Protein AF-A0A1Q9AQ64-F1 (afdb_monomer_lite)

Foldsee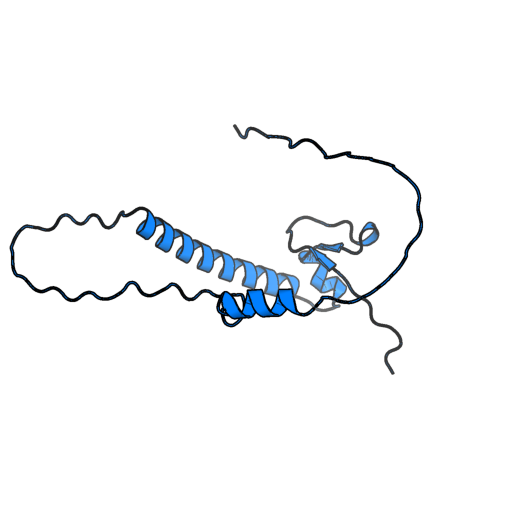k 3Di:
DDPDDDDAAEDDDQDQDPCVVPSYGHLCCVCVVVVHPCSSVVVVVVCVVVVVVVVVVVVVVVCVVVCPVPPPDPDDDDDDDDDPDPPPPPPDPDPDDDPPVVVVVVVVPPPDDDDDDDDDDDDDPPPDDDDDDDDDD

Radius of gyration: 27.23 Å; chains: 1; bounding box: 72×43×61 Å

Organism: NCBI:txid1672749

Secondary structure (DSSP, 8-state):
--------EEE-SSS---HHHHSEEEGGGHHHHHT-TTHHHHHHHHHHHHHHHHHHHHHHHHHHHTT--------------------------SSS---HHHHHHHHTS------------------PPPP------

Structure (mmCIF, N/CA/C/O backbone):
data_AF-A0A1Q9AQ64-F1
#
_entry.id   AF-A0A1Q9AQ64-F1
#
loop_
_atom_site.group_PDB
_atom_site.id
_atom_site.type_symbol
_atom_site.label_atom_id
_atom_site.label_alt_id
_atom_site.label_comp_id
_atom_site.label_asym_id
_atom_site.label_entity_id
_atom_site.label_seq_id
_atom_site.pdbx_PDB_ins_code
_atom_site.Cartn_x
_atom_site.Cartn_y
_atom_site.Cartn_z
_atom_site.occupancy
_atom_site.B_iso_or_equiv
_atom_site.auth_seq_id
_atom_site.auth_comp_id
_atom_site.auth_asym_id
_atom_site.auth_atom_id
_atom_site.pdbx_PDB_model_num
ATOM 1 N N . MET A 1 1 ? 28.300 -15.219 -9.664 1.00 68.44 1 MET A N 1
ATOM 2 C CA . MET A 1 1 ? 28.787 -14.128 -8.797 1.00 68.44 1 MET A CA 1
ATOM 3 C C . MET A 1 1 ? 27.814 -12.979 -8.997 1.00 68.44 1 MET A C 1
ATOM 5 O O . MET A 1 1 ? 27.390 -12.811 -10.131 1.00 68.44 1 MET A O 1
ATOM 9 N N . VAL A 1 2 ? 27.341 -12.328 -7.934 1.00 68.56 2 VAL A N 1
ATOM 10 C CA . VAL A 1 2 ? 26.384 -11.212 -8.045 1.00 68.56 2 VAL A CA 1
ATOM 11 C C . VAL A 1 2 ? 27.201 -9.928 -8.137 1.00 68.56 2 VAL A C 1
ATOM 13 O O . VAL A 1 2 ? 28.021 -9.693 -7.253 1.00 68.56 2 VAL A O 1
ATOM 16 N N . ASP A 1 3 ? 27.010 -9.155 -9.205 1.00 77.88 3 ASP A N 1
ATOM 17 C CA . ASP A 1 3 ? 27.858 -7.994 -9.515 1.00 77.88 3 ASP A CA 1
ATOM 18 C C . ASP A 1 3 ? 27.344 -6.682 -8.892 1.00 77.88 3 ASP A C 1
ATOM 20 O O . ASP A 1 3 ? 28.135 -5.769 -8.666 1.00 77.88 3 ASP A O 1
ATOM 24 N N . ALA A 1 4 ? 26.049 -6.591 -8.559 1.00 70.62 4 ALA A N 1
ATOM 25 C CA . ALA A 1 4 ? 25.450 -5.445 -7.872 1.00 70.62 4 ALA A CA 1
ATOM 26 C C . ALA A 1 4 ? 24.159 -5.834 -7.129 1.00 70.62 4 ALA A C 1
ATOM 28 O O . ALA A 1 4 ? 23.462 -6.769 -7.525 1.00 70.62 4 ALA A O 1
ATOM 29 N N . VAL A 1 5 ? 23.850 -5.107 -6.053 1.00 77.38 5 VAL A N 1
ATOM 30 C CA . VAL A 1 5 ? 22.582 -5.189 -5.314 1.00 77.38 5 VAL A CA 1
ATOM 31 C C . VAL A 1 5 ? 22.043 -3.772 -5.173 1.00 77.38 5 VAL A C 1
ATOM 33 O O . VAL A 1 5 ? 22.744 -2.901 -4.659 1.00 77.38 5 VAL A O 1
ATOM 36 N N . GLU A 1 6 ? 20.810 -3.553 -5.620 1.00 73.44 6 GLU A N 1
ATOM 37 C CA . GLU A 1 6 ? 20.122 -2.264 -5.530 1.00 73.44 6 GLU A CA 1
ATOM 38 C C . GLU A 1 6 ? 19.007 -2.315 -4.479 1.00 73.44 6 GLU A C 1
ATOM 40 O O . GLU A 1 6 ? 18.448 -3.376 -4.188 1.00 73.44 6 GLU A O 1
ATOM 45 N N . VAL A 1 7 ? 18.709 -1.162 -3.874 1.00 80.12 7 VAL A N 1
ATOM 46 C CA . VAL A 1 7 ? 17.689 -1.016 -2.828 1.00 80.12 7 VAL A CA 1
ATOM 47 C C . VAL A 1 7 ? 16.656 0.001 -3.291 1.00 80.12 7 VAL A C 1
ATOM 49 O O . VAL A 1 7 ? 17.003 1.130 -3.627 1.00 80.12 7 VAL A O 1
ATOM 52 N N . ALA A 1 8 ? 15.386 -0.393 -3.255 1.00 79.56 8 ALA A N 1
ATOM 53 C CA . ALA A 1 8 ? 14.250 0.467 -3.552 1.00 79.56 8 ALA A CA 1
ATOM 54 C C . ALA A 1 8 ? 13.400 0.675 -2.294 1.00 79.56 8 ALA A C 1
ATOM 56 O O . ALA A 1 8 ? 13.192 -0.252 -1.506 1.00 79.56 8 ALA A O 1
ATOM 57 N N . ILE A 1 9 ? 12.897 1.895 -2.110 1.00 82.06 9 ILE A N 1
ATOM 58 C CA . ILE A 1 9 ? 11.991 2.231 -1.011 1.00 82.06 9 ILE A CA 1
ATOM 59 C C . ILE A 1 9 ? 10.575 2.240 -1.568 1.00 82.06 9 ILE A C 1
ATOM 61 O O . ILE A 1 9 ? 10.284 2.994 -2.487 1.00 82.06 9 ILE A O 1
ATOM 65 N N . VAL A 1 10 ? 9.687 1.429 -0.999 1.00 82.38 10 VAL A N 1
ATOM 66 C CA . VAL A 1 10 ? 8.266 1.448 -1.360 1.00 82.38 10 VAL A CA 1
ATOM 67 C C . VAL A 1 10 ? 7.514 2.282 -0.328 1.00 82.38 10 VAL A C 1
ATOM 69 O O . VAL A 1 10 ? 7.398 1.876 0.831 1.00 82.38 10 VAL A O 1
ATOM 72 N N . ASP A 1 11 ? 6.997 3.444 -0.731 1.00 80.25 11 ASP A N 1
ATOM 73 C CA . ASP A 1 11 ? 6.068 4.203 0.103 1.00 80.25 11 ASP A CA 1
ATOM 74 C C . ASP A 1 11 ? 4.723 3.467 0.110 1.00 80.25 11 ASP A C 1
ATOM 76 O O . ASP A 1 11 ? 4.049 3.289 -0.907 1.00 80.25 11 ASP A O 1
ATOM 80 N N . GLY A 1 12 ? 4.323 3.009 1.296 1.00 74.62 12 GLY A N 1
ATOM 81 C CA . GLY A 1 12 ? 3.036 2.358 1.513 1.00 74.62 12 GLY A CA 1
ATOM 82 C C . GLY A 1 12 ? 1.841 3.299 1.316 1.00 74.62 12 GLY A C 1
ATOM 83 O O . GLY A 1 12 ? 0.691 2.866 1.465 1.00 74.62 12 GLY A O 1
ATOM 84 N N . ALA A 1 13 ? 2.057 4.578 1.020 1.00 70.12 13 ALA A N 1
ATOM 85 C CA . ALA A 1 13 ? 0.993 5.485 0.637 1.00 70.12 13 ALA A CA 1
ATOM 86 C C . ALA A 1 13 ? 0.363 5.072 -0.707 1.00 70.12 13 ALA A C 1
ATOM 88 O O . ALA A 1 13 ? 1.031 4.672 -1.650 1.00 70.12 13 ALA A O 1
ATOM 89 N N . SER A 1 14 ? -0.962 5.182 -0.813 1.00 64.75 14 SER A N 1
ATOM 90 C CA . SER A 1 14 ? -1.696 4.842 -2.045 1.00 64.75 14 SER A CA 1
ATOM 91 C C . SER A 1 14 ? -1.607 5.920 -3.134 1.00 64.75 14 SER A C 1
ATOM 93 O O . SER A 1 14 ? -2.339 5.863 -4.118 1.00 64.75 14 SER A O 1
ATOM 95 N N . ARG A 1 15 ? -0.798 6.958 -2.914 1.00 70.50 15 ARG A N 1
ATOM 96 C CA . ARG A 1 15 ? -0.632 8.094 -3.823 1.00 70.50 15 ARG A CA 1
ATOM 97 C C . ARG A 1 15 ? 0.546 7.819 -4.762 1.00 70.50 15 ARG A C 1
ATOM 99 O O . ARG A 1 15 ? 1.491 7.168 -4.329 1.00 70.50 15 ARG A O 1
ATOM 106 N N . PRO A 1 16 ? 0.497 8.309 -6.009 1.00 67.31 16 PRO A N 1
ATOM 107 C CA . PRO A 1 16 ? 1.620 8.184 -6.927 1.00 67.31 16 PRO A CA 1
ATOM 108 C C . PRO A 1 16 ? 2.862 8.880 -6.355 1.00 67.31 16 PRO A C 1
ATOM 110 O O . PRO A 1 16 ? 2.755 9.970 -5.781 1.00 67.31 16 PRO A O 1
ATOM 113 N N . CYS A 1 17 ? 4.017 8.240 -6.518 1.00 69.75 17 CYS A N 1
ATOM 114 C CA . CYS A 1 17 ? 5.322 8.742 -6.101 1.00 69.75 17 CYS A CA 1
ATOM 115 C C . CYS A 1 17 ? 6.156 9.071 -7.344 1.00 69.75 17 CYS A C 1
ATOM 117 O O . CYS A 1 17 ? 6.064 8.385 -8.359 1.00 69.75 17 CYS A O 1
ATOM 119 N N . ASP A 1 18 ? 6.967 10.128 -7.279 1.00 71.25 18 ASP A N 1
ATOM 120 C CA . ASP A 1 18 ? 7.931 10.440 -8.339 1.00 71.25 18 ASP A CA 1
ATOM 121 C C . ASP A 1 18 ? 9.180 9.562 -8.155 1.00 71.25 18 ASP A C 1
ATOM 123 O O . ASP A 1 18 ? 10.189 9.980 -7.571 1.00 71.25 18 ASP A O 1
ATOM 127 N N . HIS A 1 19 ? 9.071 8.293 -8.562 1.00 73.00 19 HIS A N 1
ATOM 128 C CA . HIS A 1 19 ? 10.094 7.275 -8.308 1.00 73.00 19 HIS A CA 1
ATOM 129 C C . HIS A 1 19 ? 11.412 7.568 -9.038 1.00 73.00 19 HIS A C 1
ATOM 131 O O . HIS A 1 19 ? 12.481 7.260 -8.514 1.00 73.00 19 HIS A O 1
ATOM 137 N N . HIS A 1 20 ? 11.364 8.247 -10.189 1.00 72.81 20 HIS A N 1
ATOM 138 C CA . HIS A 1 20 ? 12.554 8.631 -10.953 1.00 72.81 20 HIS A CA 1
ATOM 139 C C . HIS A 1 20 ? 13.402 9.702 -10.252 1.00 72.81 20 HIS A C 1
ATOM 141 O O . HIS A 1 20 ? 14.626 9.694 -10.384 1.00 72.81 20 HIS A O 1
ATOM 147 N N . ALA A 1 21 ? 12.770 10.621 -9.518 1.00 74.62 21 ALA A N 1
ATOM 148 C CA . ALA A 1 21 ? 13.468 11.698 -8.817 1.00 74.62 21 ALA A CA 1
ATOM 149 C C . ALA A 1 21 ? 13.864 11.330 -7.378 1.00 74.62 21 ALA A C 1
ATOM 151 O O . ALA A 1 21 ? 14.856 11.845 -6.864 1.00 74.62 21 ALA A O 1
ATOM 152 N N . SER A 1 22 ? 13.091 10.463 -6.717 1.00 74.62 22 SER A N 1
ATOM 153 C CA . SER A 1 22 ? 13.233 10.184 -5.279 1.00 74.62 22 SER A CA 1
ATOM 154 C C . SER A 1 22 ? 13.737 8.780 -4.941 1.00 74.62 22 SER A C 1
ATOM 156 O O . SER A 1 22 ? 14.120 8.538 -3.798 1.00 74.62 22 SER A O 1
ATOM 158 N N . GLY A 1 23 ? 13.713 7.839 -5.893 1.00 77.50 23 GLY A N 1
ATOM 159 C CA . GLY A 1 23 ? 13.942 6.417 -5.610 1.00 77.50 23 GLY A CA 1
ATOM 160 C C . GLY A 1 23 ? 12.847 5.784 -4.737 1.00 77.50 23 GLY A C 1
ATOM 161 O O . GLY A 1 23 ? 13.025 4.672 -4.232 1.00 77.50 23 GLY A O 1
ATOM 162 N N . VAL A 1 24 ? 11.729 6.494 -4.541 1.00 84.25 24 VAL A N 1
ATOM 163 C CA . VAL A 1 24 ? 10.573 6.042 -3.768 1.00 84.25 24 VAL A CA 1
ATOM 164 C C . VAL A 1 24 ? 9.465 5.619 -4.717 1.00 84.25 24 VAL A C 1
ATOM 166 O O . VAL A 1 24 ? 8.944 6.423 -5.484 1.00 84.25 24 VAL A O 1
ATOM 169 N N . TRP A 1 25 ? 9.084 4.357 -4.621 1.00 86.38 25 TRP A N 1
ATOM 170 C CA . TRP A 1 25 ? 8.089 3.715 -5.464 1.00 86.38 25 TRP A CA 1
ATOM 171 C C . TRP A 1 25 ? 6.745 3.683 -4.752 1.00 86.38 25 TRP A C 1
ATOM 173 O O . TRP A 1 25 ? 6.679 3.411 -3.550 1.00 86.38 25 TRP A O 1
ATOM 183 N N . ALA A 1 26 ? 5.662 3.928 -5.481 1.00 87.81 26 ALA A N 1
ATOM 184 C CA . ALA A 1 26 ? 4.333 3.689 -4.946 1.00 87.81 26 ALA A CA 1
ATOM 185 C C . ALA A 1 26 ? 4.096 2.177 -4.810 1.00 87.81 26 ALA A C 1
ATOM 187 O O . ALA A 1 26 ? 4.575 1.381 -5.617 1.00 87.81 26 ALA A O 1
ATOM 188 N N . LEU A 1 27 ? 3.285 1.758 -3.831 1.00 87.94 27 LEU A N 1
ATOM 189 C CA . LEU A 1 27 ? 2.955 0.334 -3.667 1.00 87.94 27 LEU A CA 1
ATOM 190 C C . LEU A 1 27 ? 2.347 -0.299 -4.934 1.00 87.94 27 LEU A C 1
ATOM 192 O O . LEU A 1 27 ? 2.503 -1.496 -5.151 1.00 87.94 27 LEU A O 1
ATOM 196 N N . SER A 1 28 ? 1.650 0.480 -5.763 1.00 87.12 28 SER A N 1
ATOM 197 C CA . SER A 1 28 ? 1.093 -0.000 -7.032 1.00 87.12 28 SER A CA 1
ATOM 198 C C . SER A 1 28 ? 2.148 -0.361 -8.080 1.00 87.12 28 SER A C 1
ATOM 200 O O . SER A 1 28 ? 1.826 -1.108 -8.992 1.00 87.12 28 SER A O 1
ATOM 202 N N . GLU A 1 29 ? 3.370 0.158 -7.958 1.00 89.06 29 GLU A N 1
ATOM 203 C CA . GLU A 1 29 ? 4.470 -0.020 -8.921 1.00 89.06 29 GLU A CA 1
ATOM 204 C C . GLU A 1 29 ? 5.413 -1.172 -8.519 1.00 89.06 29 GLU A C 1
ATOM 206 O O . GLU A 1 29 ? 6.395 -1.449 -9.200 1.00 89.06 29 GLU A O 1
ATOM 211 N N . ILE A 1 30 ? 5.135 -1.866 -7.405 1.00 90.12 30 ILE A N 1
ATOM 212 C CA . ILE A 1 30 ? 5.992 -2.959 -6.919 1.00 90.12 30 ILE A CA 1
ATOM 213 C C . ILE A 1 30 ? 6.025 -4.158 -7.881 1.00 90.12 30 ILE A C 1
ATOM 215 O O . ILE A 1 30 ? 7.014 -4.885 -7.900 1.00 90.12 30 ILE A O 1
ATOM 219 N N . ASP A 1 31 ? 4.968 -4.352 -8.674 1.00 91.75 31 ASP A N 1
ATOM 220 C CA . ASP A 1 31 ? 4.914 -5.415 -9.683 1.00 91.75 31 ASP A CA 1
ATOM 221 C C . ASP A 1 31 ? 5.943 -5.155 -10.791 1.00 91.75 31 ASP A C 1
ATOM 223 O O . ASP A 1 31 ? 6.702 -6.057 -11.148 1.00 91.75 31 ASP A O 1
ATOM 227 N N . ASP A 1 32 ? 6.031 -3.904 -11.258 1.00 89.88 32 ASP A N 1
ATOM 228 C CA . ASP A 1 32 ? 7.000 -3.472 -12.268 1.00 89.88 32 ASP A CA 1
ATOM 229 C C . ASP A 1 32 ? 8.434 -3.549 -11.724 1.00 89.88 32 ASP A C 1
ATOM 231 O O . ASP A 1 32 ? 9.330 -4.052 -12.396 1.00 89.88 32 ASP A O 1
ATOM 235 N N . LEU A 1 33 ? 8.648 -3.109 -10.478 1.00 88.44 33 LEU A N 1
ATOM 236 C CA . LEU A 1 33 ? 9.958 -3.136 -9.818 1.00 88.44 33 LEU A CA 1
ATOM 237 C C . LEU A 1 33 ? 10.505 -4.559 -9.623 1.00 88.44 33 LEU A C 1
ATOM 239 O O . LEU A 1 33 ? 11.713 -4.775 -9.697 1.00 88.44 33 LEU A O 1
ATOM 243 N N . LEU A 1 34 ? 9.632 -5.518 -9.311 1.00 89.94 34 LEU A N 1
ATOM 244 C CA . LEU A 1 34 ? 10.016 -6.910 -9.063 1.00 89.94 34 LEU A CA 1
ATOM 245 C C . LEU A 1 34 ? 9.917 -7.793 -10.309 1.00 89.94 34 LEU A C 1
ATOM 247 O O . LEU A 1 34 ? 10.208 -8.985 -10.209 1.00 89.94 34 LEU A O 1
ATOM 251 N N . GLU A 1 35 ? 9.471 -7.237 -11.439 1.00 91.25 35 GLU A N 1
ATOM 252 C CA . GLU A 1 35 ? 9.144 -7.985 -12.658 1.00 91.25 35 GLU A CA 1
ATOM 253 C C . GLU A 1 35 ? 8.214 -9.180 -12.356 1.00 91.25 35 GLU A C 1
ATOM 255 O O . GLU A 1 35 ? 8.366 -10.285 -12.885 1.00 91.25 35 GLU A O 1
ATOM 260 N N . SER A 1 36 ? 7.267 -8.974 -11.434 1.00 90.62 36 SER A N 1
ATOM 261 C CA . SER A 1 36 ? 6.418 -10.020 -10.868 1.00 90.62 36 SER A CA 1
ATOM 262 C C . SER A 1 36 ? 4.981 -9.535 -10.736 1.00 90.62 36 SER A C 1
ATOM 264 O O . SER A 1 36 ? 4.682 -8.654 -9.937 1.00 90.62 36 SER A O 1
ATOM 266 N N . ASP A 1 37 ? 4.061 -10.199 -11.428 1.00 93.81 37 ASP A N 1
ATOM 267 C CA . ASP A 1 37 ? 2.655 -9.798 -11.442 1.00 93.81 37 ASP A CA 1
ATOM 268 C C . ASP A 1 37 ? 1.928 -10.088 -10.115 1.00 93.81 37 ASP A C 1
ATOM 270 O O . ASP A 1 37 ? 2.012 -11.184 -9.549 1.00 93.81 37 ASP A O 1
ATOM 274 N N . GLY A 1 38 ? 1.113 -9.133 -9.654 1.00 92.38 38 GLY A N 1
ATOM 275 C CA . GLY A 1 38 ? 0.114 -9.339 -8.602 1.00 92.38 38 GLY A CA 1
ATOM 276 C C . GLY A 1 38 ? 0.620 -9.212 -7.163 1.00 92.38 38 GLY A C 1
ATOM 277 O O . GLY A 1 38 ? -0.165 -9.411 -6.226 1.00 92.38 38 GLY A O 1
ATOM 278 N N . VAL A 1 39 ? 1.881 -8.838 -6.950 1.00 93.50 39 VAL A N 1
ATOM 279 C CA . VAL A 1 39 ? 2.443 -8.542 -5.625 1.00 93.50 39 VAL A CA 1
ATOM 280 C C . VAL A 1 39 ? 1.748 -7.322 -5.016 1.00 93.50 39 VAL A C 1
ATOM 282 O O . VAL A 1 39 ? 1.307 -7.378 -3.864 1.00 93.50 39 VAL A O 1
ATOM 285 N N . ALA A 1 40 ? 1.547 -6.262 -5.799 1.00 91.75 40 ALA A N 1
ATOM 286 C CA . ALA A 1 40 ? 0.824 -5.052 -5.422 1.00 91.75 40 ALA A CA 1
ATOM 287 C C . ALA A 1 40 ? -0.582 -5.394 -4.915 1.00 91.75 40 ALA A C 1
ATOM 289 O O . ALA A 1 40 ? -1.000 -4.965 -3.834 1.00 91.75 40 ALA A O 1
ATOM 290 N N . SER A 1 41 ? -1.298 -6.231 -5.675 1.00 93.50 41 SER A N 1
ATOM 291 C CA . SER A 1 41 ? -2.649 -6.689 -5.338 1.00 93.50 41 SER A CA 1
ATOM 292 C C . SER A 1 41 ? -2.663 -7.530 -4.059 1.00 93.50 41 SER A C 1
ATOM 294 O O . SER A 1 41 ? -3.492 -7.312 -3.170 1.00 93.50 41 SER A O 1
ATOM 296 N N . CYS A 1 42 ? -1.702 -8.444 -3.917 1.00 94.56 42 CYS A N 1
ATOM 297 C CA . CYS A 1 42 ? -1.548 -9.278 -2.730 1.00 94.56 42 CYS A CA 1
ATOM 298 C C . CYS A 1 42 ? -1.326 -8.433 -1.464 1.00 94.56 42 CYS A C 1
ATOM 300 O O . CYS A 1 42 ? -2.030 -8.605 -0.464 1.00 94.56 42 CYS A O 1
ATOM 302 N N . ILE A 1 43 ? -0.404 -7.467 -1.510 1.00 93.00 43 ILE A N 1
ATOM 303 C CA . ILE A 1 43 ? -0.120 -6.579 -0.376 1.00 93.00 43 ILE A CA 1
ATOM 304 C C . ILE A 1 43 ? -1.329 -5.687 -0.072 1.00 93.00 43 ILE A C 1
ATOM 306 O O . ILE A 1 43 ? -1.676 -5.504 1.099 1.00 93.00 43 ILE A O 1
ATOM 310 N N . ALA A 1 44 ? -2.008 -5.160 -1.093 1.00 91.94 44 ALA A N 1
ATOM 311 C CA . ALA A 1 44 ? -3.224 -4.373 -0.905 1.00 91.94 44 ALA A CA 1
ATOM 312 C C . ALA A 1 44 ? -4.315 -5.175 -0.171 1.00 91.94 44 ALA A C 1
ATOM 314 O O . ALA A 1 44 ? -4.929 -4.673 0.775 1.00 91.94 44 ALA A O 1
ATOM 315 N N . GLU A 1 45 ? -4.509 -6.443 -0.536 1.00 95.38 45 GLU A N 1
ATOM 316 C CA . GLU A 1 45 ? -5.480 -7.323 0.113 1.00 95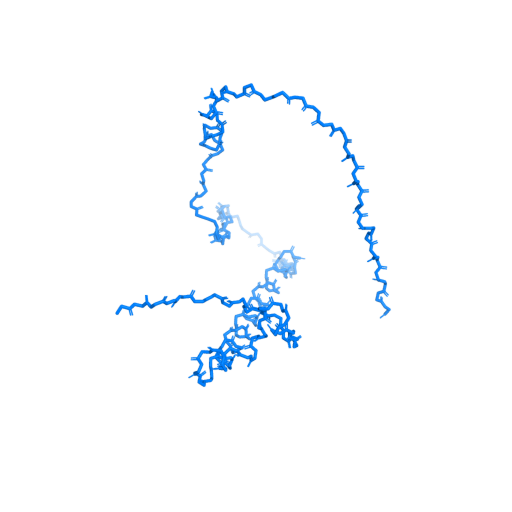.38 45 GLU A CA 1
ATOM 317 C C . GLU A 1 45 ? -5.087 -7.667 1.559 1.00 95.38 45 GLU A C 1
ATOM 319 O O . GLU A 1 45 ? -5.941 -7.661 2.453 1.00 95.38 45 GLU A O 1
ATOM 324 N N . LEU A 1 46 ? -3.797 -7.901 1.828 1.00 95.38 46 LEU A N 1
ATOM 325 C CA . LEU A 1 46 ? -3.286 -8.100 3.189 1.00 95.38 46 LEU A CA 1
ATOM 326 C C . LEU A 1 46 ? -3.557 -6.879 4.069 1.00 95.38 46 LEU A C 1
ATOM 328 O O . LEU A 1 46 ? -4.118 -7.013 5.161 1.00 95.38 46 LEU A O 1
ATOM 332 N N . ARG A 1 47 ? -3.227 -5.681 3.575 1.00 93.25 47 ARG A N 1
ATOM 333 C CA . ARG A 1 47 ? -3.492 -4.415 4.271 1.00 93.25 47 ARG A CA 1
ATOM 334 C C . ARG A 1 47 ? -4.977 -4.235 4.545 1.00 93.25 47 ARG A C 1
ATOM 336 O O . ARG A 1 47 ? -5.343 -3.858 5.657 1.00 93.25 47 ARG A O 1
ATOM 343 N N . ARG A 1 48 ? -5.834 -4.547 3.569 1.00 94.75 48 ARG A N 1
ATOM 344 C CA . ARG A 1 48 ? -7.291 -4.445 3.711 1.00 94.75 48 ARG A CA 1
ATOM 345 C C . ARG A 1 48 ? -7.810 -5.348 4.827 1.00 94.75 48 ARG A C 1
ATOM 347 O O . ARG A 1 48 ? -8.525 -4.876 5.708 1.00 94.75 48 ARG A O 1
ATOM 354 N N . ARG A 1 49 ? -7.444 -6.633 4.821 1.00 97.88 49 ARG A N 1
ATOM 355 C CA . ARG A 1 49 ? -7.910 -7.604 5.829 1.00 97.88 49 ARG A CA 1
ATOM 356 C C . ARG A 1 49 ? -7.385 -7.279 7.219 1.00 97.88 49 ARG A C 1
ATOM 358 O O . ARG A 1 49 ? -8.142 -7.317 8.187 1.00 97.88 49 ARG A O 1
ATOM 365 N N . PHE A 1 50 ? -6.101 -6.943 7.310 1.00 96.75 50 PHE A N 1
ATOM 366 C CA . PHE A 1 50 ? -5.488 -6.548 8.569 1.00 96.75 50 PHE A CA 1
ATOM 367 C C . PHE A 1 50 ? -6.140 -5.279 9.123 1.00 96.75 50 PHE A C 1
ATOM 369 O O . PHE A 1 50 ? -6.564 -5.272 10.275 1.00 96.75 50 PHE A O 1
ATOM 376 N N . GLY A 1 51 ? -6.309 -4.249 8.289 1.00 95.56 51 GLY A N 1
ATOM 377 C CA . GLY A 1 51 ? -6.950 -2.992 8.669 1.00 95.56 51 GLY A CA 1
ATOM 378 C C . GLY A 1 51 ? -8.375 -3.195 9.176 1.00 95.56 51 GLY A C 1
ATOM 379 O O . GLY A 1 51 ? -8.709 -2.716 10.255 1.00 95.56 51 GLY A O 1
ATOM 380 N N . GLN A 1 52 ? -9.184 -3.992 8.470 1.00 97.94 52 GLN A N 1
ATOM 381 C CA . GLN A 1 52 ? -10.536 -4.344 8.917 1.00 97.94 52 GLN A CA 1
ATOM 382 C C . GLN A 1 52 ? -10.528 -5.048 10.277 1.00 97.94 52 GLN A C 1
ATOM 384 O O . GLN A 1 52 ? -11.337 -4.731 11.149 1.00 97.94 52 GLN A O 1
ATOM 389 N N . ARG A 1 53 ? -9.607 -5.996 10.488 1.00 97.88 53 ARG A N 1
ATOM 390 C CA . ARG A 1 53 ? -9.533 -6.726 11.756 1.00 97.88 53 ARG A CA 1
ATOM 391 C C . ARG A 1 53 ? -9.078 -5.835 12.908 1.00 97.88 53 ARG A C 1
ATOM 393 O O . ARG A 1 53 ? -9.653 -5.913 13.991 1.00 97.88 53 ARG A O 1
ATOM 400 N N . VAL A 1 54 ? -8.067 -5.001 12.681 1.00 98.00 54 VAL A N 1
ATOM 401 C CA . VAL A 1 54 ? -7.575 -4.034 13.669 1.00 98.00 54 VAL A CA 1
ATOM 402 C C . VAL A 1 54 ? -8.670 -3.040 14.025 1.00 98.00 54 VAL A C 1
ATOM 404 O O . VAL A 1 54 ? -8.901 -2.815 15.207 1.00 98.00 54 VAL A O 1
ATOM 407 N N . GLN A 1 55 ? -9.394 -2.519 13.036 1.00 97.62 55 GLN A N 1
ATOM 408 C CA . GLN A 1 55 ? -10.513 -1.614 13.270 1.00 97.62 55 GLN A CA 1
ATOM 409 C C . GLN A 1 55 ? -11.567 -2.249 14.185 1.00 97.62 55 GLN A C 1
ATOM 411 O O . GLN A 1 55 ? -11.896 -1.671 15.215 1.00 97.62 55 GLN A O 1
ATOM 416 N N . GLN A 1 56 ? -12.023 -3.468 13.881 1.00 97.38 56 GLN A N 1
ATOM 417 C CA . GLN A 1 56 ? -12.993 -4.183 14.724 1.00 97.38 56 GLN A CA 1
ATOM 418 C C . GLN A 1 56 ? -12.501 -4.376 16.164 1.00 97.38 56 GLN A C 1
ATOM 420 O O . GLN A 1 56 ? -13.274 -4.272 17.113 1.00 97.38 56 GLN A O 1
ATOM 425 N N . LEU A 1 57 ? -11.215 -4.696 16.337 1.00 97.81 57 LEU A N 1
ATOM 426 C CA . LEU A 1 57 ? -10.624 -4.884 17.660 1.00 97.81 57 LEU A CA 1
ATOM 427 C C . LEU A 1 57 ? -10.536 -3.563 18.432 1.00 97.81 57 LEU A C 1
ATOM 429 O O . LEU A 1 57 ? -10.849 -3.541 19.619 1.00 97.81 57 LEU A O 1
ATOM 433 N N . LEU A 1 58 ? -10.153 -2.474 17.765 1.00 97.19 58 LEU A N 1
ATOM 434 C CA . LEU A 1 58 ? -10.099 -1.139 18.359 1.00 97.19 58 LEU A CA 1
ATOM 435 C C . LEU A 1 58 ? -11.492 -0.633 18.735 1.00 97.19 58 LEU A C 1
ATOM 437 O O . LEU A 1 58 ? -11.661 -0.094 19.822 1.00 97.19 58 LEU A O 1
ATOM 441 N N . GLU A 1 59 ? -12.496 -0.838 17.885 1.00 96.44 59 GLU A N 1
ATOM 442 C CA . GLU A 1 59 ? -13.896 -0.503 18.176 1.00 96.44 59 GLU A CA 1
ATOM 443 C C . GLU A 1 59 ? -14.411 -1.286 19.390 1.00 96.44 59 GLU A C 1
ATOM 445 O O . GLU A 1 59 ? -14.970 -0.709 20.320 1.00 96.44 59 GLU A O 1
ATOM 450 N N . ALA A 1 60 ? -14.160 -2.596 19.440 1.00 94.44 60 ALA A N 1
ATOM 451 C CA . ALA A 1 60 ? -14.549 -3.410 20.586 1.00 94.44 60 ALA A CA 1
ATOM 452 C C . ALA A 1 60 ? -13.857 -2.954 21.881 1.00 94.44 60 ALA A C 1
ATOM 454 O O . ALA A 1 60 ? -14.492 -2.884 22.931 1.00 94.44 60 ALA A O 1
ATOM 455 N N . GLU A 1 61 ? -12.563 -2.637 21.824 1.00 95.50 61 GLU A N 1
ATOM 456 C CA . GLU A 1 61 ? -11.802 -2.214 23.000 1.00 95.50 61 GLU A CA 1
ATOM 457 C C . GLU A 1 61 ? -12.171 -0.798 23.458 1.00 95.50 61 GLU A C 1
ATOM 459 O O . GLU A 1 61 ? -12.303 -0.551 24.655 1.00 95.50 61 GLU A O 1
ATOM 464 N N . THR A 1 62 ? -12.421 0.122 22.524 1.00 95.25 62 THR A N 1
ATOM 465 C CA . THR A 1 62 ? -12.911 1.470 22.845 1.00 95.25 62 THR A CA 1
ATOM 466 C C . THR A 1 62 ? -14.299 1.421 23.468 1.00 95.25 62 THR A C 1
ATOM 468 O O . THR A 1 62 ? -14.523 2.100 24.465 1.00 95.25 62 THR A O 1
ATOM 471 N N . LEU A 1 63 ? -15.211 0.573 22.982 1.00 92.94 63 LEU A N 1
ATOM 472 C CA . LEU A 1 63 ? -16.528 0.397 23.603 1.00 92.94 63 LEU A CA 1
ATOM 473 C C . LEU A 1 63 ? -16.442 -0.146 25.038 1.00 92.94 63 LEU A C 1
ATOM 475 O O . LEU A 1 63 ? -17.170 0.335 25.910 1.00 92.94 63 LEU A O 1
ATOM 479 N N . LYS A 1 64 ? -15.533 -1.095 25.307 1.00 91.06 64 LYS A N 1
ATOM 480 C CA . LYS A 1 64 ? -15.258 -1.562 26.678 1.00 91.06 64 LYS A CA 1
ATOM 481 C C . LYS A 1 64 ? -14.697 -0.443 27.551 1.00 91.06 64 LYS A C 1
ATOM 483 O O . LYS A 1 64 ? -15.177 -0.242 28.662 1.00 91.06 64 LYS A O 1
ATOM 488 N N . ALA A 1 65 ? -13.707 0.299 27.051 1.00 90.69 65 ALA A N 1
ATOM 489 C CA . ALA A 1 65 ? -13.072 1.393 27.784 1.00 90.69 65 ALA A CA 1
ATOM 490 C C . ALA A 1 65 ? -14.053 2.536 28.094 1.00 90.69 65 ALA A C 1
ATOM 492 O O . ALA A 1 65 ? -13.981 3.147 29.158 1.00 90.69 65 ALA A O 1
ATOM 493 N N . LEU A 1 66 ? -15.003 2.788 27.190 1.00 89.31 66 LEU A N 1
ATOM 494 C CA . LEU A 1 66 ? -16.082 3.761 27.366 1.00 89.31 66 LEU A CA 1
ATOM 495 C C . LEU A 1 66 ? -17.210 3.260 28.283 1.00 89.31 66 LEU A C 1
ATOM 497 O O . LEU A 1 66 ? -18.144 4.010 28.556 1.00 89.31 66 LEU A O 1
ATOM 501 N N . CYS A 1 67 ? -17.111 2.033 28.807 1.00 68.50 67 CYS A N 1
ATOM 502 C CA . CYS A 1 67 ? -18.007 1.492 29.824 1.00 68.50 67 CYS A CA 1
ATOM 503 C C . CYS A 1 67 ? -19.493 1.491 29.399 1.00 68.50 67 CYS A C 1
ATOM 505 O O . CYS A 1 67 ? -20.385 1.759 30.204 1.00 68.50 67 CYS A O 1
ATOM 507 N N . PHE A 1 68 ? -19.785 1.142 28.136 1.00 58.38 68 PHE A N 1
ATOM 508 C CA . PHE A 1 68 ? -21.159 0.814 27.714 1.00 58.38 68 PHE A CA 1
ATOM 509 C C . PHE A 1 68 ? -21.676 -0.507 28.311 1.00 58.38 68 PHE A C 1
ATOM 511 O O . PHE A 1 68 ? -22.832 -0.862 28.103 1.00 58.38 68 PHE A O 1
ATOM 518 N N . ASP A 1 69 ? -20.872 -1.191 29.128 1.00 55.38 69 ASP A N 1
ATOM 519 C CA . ASP A 1 69 ? -21.262 -2.371 29.905 1.00 55.38 69 ASP A CA 1
ATOM 520 C C . ASP A 1 69 ? -22.022 -2.006 31.198 1.00 55.38 69 ASP A C 1
ATOM 522 O O . ASP A 1 69 ? -21.877 -2.624 32.253 1.00 55.38 69 ASP A O 1
ATOM 526 N N . ARG A 1 70 ? -22.862 -0.963 31.139 1.00 50.88 70 ARG A N 1
ATOM 527 C CA . ARG A 1 70 ? -23.824 -0.658 32.202 1.00 50.88 70 ARG A CA 1
ATOM 528 C C . ARG A 1 70 ? -25.089 -1.478 31.972 1.00 50.88 70 ARG A C 1
ATOM 530 O O . ARG A 1 70 ? -26.127 -0.938 31.600 1.00 50.88 70 ARG A O 1
ATOM 537 N N . VAL A 1 71 ? -25.015 -2.776 32.248 1.00 54.12 71 VAL A N 1
ATOM 538 C CA . VAL A 1 71 ? -26.201 -3.521 32.685 1.00 54.12 71 VAL A CA 1
ATOM 539 C C . VAL A 1 71 ? -26.458 -3.100 34.138 1.00 54.12 71 VAL A C 1
ATOM 541 O O . VAL A 1 71 ? -25.605 -3.351 34.991 1.00 54.12 71 VAL A O 1
ATOM 544 N N . PRO A 1 72 ? -27.574 -2.426 34.479 1.00 50.09 72 PRO A N 1
ATOM 545 C CA . PRO A 1 72 ? -27.965 -2.318 35.876 1.00 50.09 72 PRO A CA 1
ATOM 546 C C . PRO A 1 72 ? -28.381 -3.721 36.342 1.00 50.09 72 PRO A C 1
ATOM 548 O O . PRO A 1 72 ? -29.147 -4.379 35.631 1.00 50.09 72 PRO A O 1
ATOM 551 N N . PRO A 1 73 ? -27.919 -4.205 37.504 1.00 51.62 73 PRO A N 1
ATOM 552 C CA . PRO A 1 73 ? -28.402 -5.475 38.025 1.00 51.62 73 PRO A CA 1
ATOM 553 C C . PRO A 1 73 ? -29.897 -5.348 38.368 1.00 51.62 73 PRO A C 1
ATOM 555 O O . PRO A 1 73 ? -30.291 -4.339 38.960 1.00 51.62 73 PRO A O 1
ATOM 558 N N . PRO A 1 74 ? -30.753 -6.342 38.068 1.00 46.81 74 PRO A N 1
ATOM 559 C CA . PRO A 1 74 ? -31.917 -6.549 38.908 1.00 46.81 74 PRO A CA 1
ATOM 560 C C . PRO A 1 74 ? -31.397 -7.014 40.274 1.00 46.81 74 PRO A C 1
ATOM 562 O O . PRO A 1 74 ? -30.774 -8.070 40.382 1.00 46.81 74 PRO A O 1
ATOM 565 N N . ASP A 1 75 ? -31.605 -6.184 41.294 1.00 51.19 75 ASP A N 1
ATOM 566 C CA . ASP A 1 75 ? -31.401 -6.515 42.703 1.00 51.19 75 ASP A CA 1
ATOM 567 C C . ASP A 1 75 ? -31.838 -7.955 43.005 1.00 51.19 75 ASP A C 1
ATOM 569 O O . ASP A 1 75 ? -33.010 -8.299 42.876 1.00 51.19 75 ASP A O 1
ATOM 573 N N . THR A 1 76 ? -30.904 -8.798 43.437 1.00 46.28 76 THR A N 1
ATOM 574 C CA . THR A 1 76 ? -31.078 -9.698 44.585 1.00 46.28 76 THR A CA 1
ATOM 575 C C . THR A 1 76 ? -29.721 -10.287 44.973 1.00 46.28 76 THR A C 1
ATOM 577 O O . THR A 1 76 ? -28.965 -10.800 44.154 1.00 46.28 76 THR A O 1
ATOM 580 N N . ALA A 1 77 ? -29.397 -10.131 46.253 1.00 48.66 77 ALA A N 1
ATOM 581 C CA . ALA A 1 77 ? -28.141 -10.494 46.890 1.00 48.66 77 ALA A CA 1
ATOM 582 C C . ALA A 1 77 ? -27.812 -11.992 46.798 1.00 48.66 77 ALA A C 1
ATOM 584 O O . ALA A 1 77 ? -28.717 -12.793 46.979 1.00 48.66 77 ALA A O 1
ATOM 585 N N . VAL A 1 78 ? -26.523 -12.344 46.660 1.00 40.81 78 VAL A N 1
ATOM 586 C CA . VAL A 1 78 ? -25.771 -13.299 47.512 1.00 40.81 78 VAL A CA 1
ATOM 587 C C . VAL A 1 78 ? -24.261 -13.102 47.261 1.00 40.81 78 VAL A C 1
ATOM 589 O O . VAL A 1 78 ? -23.822 -12.850 46.144 1.00 40.81 78 VAL A O 1
ATOM 592 N N . MET A 1 79 ? -23.484 -13.168 48.345 1.00 47.69 79 MET A N 1
ATOM 593 C CA . MET A 1 79 ? -22.037 -12.948 48.444 1.00 47.69 79 MET A CA 1
ATOM 594 C C . MET A 1 79 ? -21.178 -14.047 47.794 1.00 47.69 79 MET A C 1
ATOM 596 O O . MET A 1 79 ? -21.421 -15.213 48.074 1.00 47.69 79 MET A O 1
ATOM 600 N N . THR A 1 80 ? -20.087 -13.658 47.116 1.00 45.44 80 THR A N 1
ATOM 601 C CA . THR A 1 80 ? -18.724 -14.252 47.205 1.00 45.44 80 THR A CA 1
ATOM 602 C C . THR A 1 80 ? -17.708 -13.328 46.507 1.00 45.44 80 THR A C 1
ATOM 604 O O . THR A 1 80 ? -18.009 -12.868 45.406 1.00 45.44 80 THR A O 1
ATOM 607 N N . PRO A 1 81 ? -16.511 -13.053 47.069 1.00 47.88 81 PRO A N 1
ATOM 608 C CA . PRO A 1 81 ? -15.460 -12.335 46.360 1.00 47.88 81 PRO A CA 1
ATOM 609 C C . PRO A 1 81 ? -14.484 -13.332 45.722 1.00 47.88 81 PRO A C 1
ATOM 611 O O . PRO A 1 81 ? -13.743 -14.009 46.430 1.00 47.88 81 PRO A O 1
ATOM 614 N N . GLU A 1 82 ? -14.430 -13.386 44.393 1.00 39.28 82 GLU A N 1
ATOM 615 C CA . GLU A 1 82 ? -13.286 -13.965 43.686 1.00 39.28 82 GLU A CA 1
ATOM 616 C C . GLU A 1 82 ? -12.726 -12.902 42.739 1.00 39.28 82 GLU A C 1
ATOM 618 O O . GLU A 1 82 ? -13.329 -12.523 41.737 1.00 39.28 82 GLU A O 1
ATOM 623 N N . VAL A 1 83 ? -11.589 -12.335 43.141 1.00 50.44 83 VAL A N 1
ATOM 624 C CA . VAL A 1 83 ? -10.846 -11.331 42.381 1.00 50.44 83 VAL A CA 1
ATOM 625 C C . VAL A 1 83 ? -10.153 -12.047 41.225 1.00 50.44 83 VAL A C 1
ATOM 627 O O . VAL A 1 83 ? -9.012 -12.487 41.346 1.00 50.44 83 VAL A O 1
ATOM 630 N N . THR A 1 84 ? -10.824 -12.167 40.083 1.00 47.81 84 THR A N 1
ATOM 631 C CA . THR A 1 84 ? -10.143 -12.485 38.826 1.00 47.81 84 THR A CA 1
ATOM 632 C C . THR A 1 84 ? -9.450 -11.229 38.318 1.00 47.81 84 THR A C 1
ATOM 634 O O . THR A 1 84 ? -10.086 -10.272 37.878 1.00 47.81 84 THR A O 1
ATOM 637 N N . ALA A 1 85 ? -8.123 -11.234 38.440 1.00 50.31 85 ALA A N 1
ATOM 638 C CA . ALA A 1 85 ? -7.229 -10.190 37.968 1.00 50.31 85 ALA A CA 1
ATOM 639 C C . ALA A 1 85 ? -7.500 -9.825 36.492 1.00 50.31 85 ALA A C 1
ATOM 641 O O . ALA A 1 85 ? -7.712 -10.725 35.674 1.00 50.31 85 ALA A O 1
ATOM 642 N N . PRO A 1 86 ? -7.435 -8.534 36.114 1.00 47.38 86 PRO A N 1
ATOM 643 C CA . PRO A 1 86 ? -7.558 -8.133 34.723 1.00 47.38 86 PRO A CA 1
ATOM 644 C C . PRO A 1 86 ? -6.392 -8.724 33.925 1.00 47.38 86 PRO A C 1
ATOM 646 O O . PRO A 1 86 ? -5.216 -8.454 34.186 1.00 47.38 86 PRO A O 1
ATOM 649 N N . THR A 1 87 ? -6.721 -9.563 32.947 1.00 51.25 87 THR A N 1
ATOM 650 C CA . THR A 1 87 ? -5.781 -10.089 31.961 1.00 51.25 87 THR A CA 1
ATOM 651 C C . THR A 1 87 ? -5.103 -8.929 31.241 1.00 51.25 87 THR A C 1
ATOM 653 O O . THR A 1 87 ? -5.715 -8.266 30.408 1.00 51.25 87 THR A O 1
ATOM 656 N N . ARG A 1 88 ? -3.825 -8.688 31.569 1.00 51.53 88 ARG A N 1
ATOM 657 C CA . ARG A 1 88 ? -2.914 -7.804 30.828 1.00 51.53 88 ARG A CA 1
ATOM 658 C C . ARG A 1 88 ? -3.036 -8.086 29.329 1.00 51.53 88 ARG A C 1
ATOM 660 O O . ARG A 1 88 ? -2.670 -9.176 28.889 1.00 51.53 88 ARG A O 1
ATOM 667 N N . SER A 1 89 ? -3.480 -7.101 28.553 1.00 53.72 89 SER A N 1
ATOM 668 C CA . SER A 1 89 ? -3.347 -7.095 27.095 1.00 53.72 89 SER A CA 1
ATOM 669 C C . SER A 1 89 ? -1.868 -7.265 26.726 1.00 53.72 89 SER A C 1
ATOM 671 O O . SER A 1 89 ? -1.037 -6.411 27.024 1.00 53.72 89 SER A O 1
ATOM 673 N N . ARG A 1 90 ? -1.522 -8.416 26.134 1.00 62.09 90 ARG A N 1
ATOM 674 C CA . ARG A 1 90 ? -0.148 -8.842 25.805 1.00 62.09 90 ARG A CA 1
ATOM 675 C C . ARG A 1 90 ? 0.261 -8.462 24.380 1.00 62.09 90 ARG A C 1
ATOM 677 O O . ARG A 1 90 ? 0.784 -9.305 23.658 1.00 62.09 90 ARG A O 1
ATOM 684 N N . ILE A 1 91 ? 0.034 -7.228 23.944 1.00 52.66 91 ILE A N 1
ATOM 685 C CA . ILE A 1 91 ? 0.644 -6.775 22.685 1.00 52.66 91 ILE A CA 1
ATOM 686 C C . ILE A 1 91 ? 1.941 -6.046 23.044 1.00 52.66 91 ILE A C 1
ATOM 688 O O . ILE A 1 91 ? 1.978 -4.827 23.143 1.00 52.66 91 ILE A O 1
ATOM 692 N N . ASN A 1 92 ? 2.997 -6.821 23.309 1.00 55.38 92 ASN A N 1
ATOM 693 C CA . ASN A 1 92 ? 4.371 -6.320 23.387 1.00 55.38 92 ASN A CA 1
ATOM 694 C C . ASN A 1 92 ? 5.024 -6.555 22.020 1.00 55.38 92 ASN A C 1
ATOM 696 O O . ASN A 1 92 ? 5.423 -7.675 21.716 1.00 55.38 92 ASN A O 1
ATOM 700 N N . LEU A 1 93 ? 5.077 -5.511 21.186 1.00 57.91 93 LEU A N 1
ATOM 701 C CA . LEU A 1 93 ? 5.804 -5.526 19.904 1.00 57.91 93 LEU A CA 1
ATOM 702 C C . LEU A 1 93 ? 7.308 -5.267 20.075 1.00 57.91 93 LEU A C 1
ATOM 704 O O . LEU A 1 93 ? 8.076 -5.461 19.142 1.00 57.91 93 LEU A O 1
ATOM 708 N N . ASN A 1 94 ? 7.726 -4.879 21.277 1.00 55.31 94 ASN A N 1
ATOM 709 C CA . ASN A 1 94 ? 9.121 -4.836 21.681 1.00 55.31 94 ASN A CA 1
ATOM 710 C C . ASN A 1 94 ? 9.390 -6.094 22.510 1.00 55.31 94 ASN A C 1
ATOM 712 O O . ASN A 1 94 ? 8.518 -6.507 23.276 1.00 55.31 94 ASN A O 1
ATOM 716 N N . GLY A 1 95 ? 10.551 -6.725 22.316 1.00 60.78 95 GLY A N 1
ATOM 717 C CA . GLY A 1 95 ? 10.967 -7.956 22.997 1.00 60.78 95 GLY A CA 1
ATOM 718 C C . GLY A 1 95 ? 10.874 -7.900 24.535 1.00 60.78 95 GLY A C 1
ATOM 719 O O . GLY A 1 95 ? 10.421 -6.905 25.097 1.00 60.78 95 GLY A O 1
ATOM 720 N N . PRO A 1 96 ? 11.265 -8.978 25.244 1.00 67.31 96 PRO A N 1
ATOM 721 C CA . PRO A 1 96 ? 10.996 -9.144 26.673 1.00 67.31 96 PRO A CA 1
ATOM 722 C C . PRO A 1 96 ? 11.302 -7.867 27.462 1.00 67.31 96 PRO A C 1
ATOM 724 O O . PRO A 1 96 ? 12.414 -7.348 27.395 1.00 67.31 96 PRO A O 1
ATOM 727 N N . ALA A 1 97 ? 10.286 -7.354 28.165 1.00 63.78 97 ALA A N 1
ATOM 728 C CA . ALA A 1 97 ? 10.396 -6.137 28.956 1.00 63.78 97 ALA A CA 1
ATOM 729 C C . ALA A 1 97 ? 11.513 -6.324 29.987 1.00 63.78 97 ALA A C 1
ATOM 731 O O . ALA A 1 97 ? 11.355 -7.085 30.945 1.00 63.78 97 ALA A O 1
ATOM 732 N N . ARG A 1 98 ? 12.648 -5.662 29.759 1.00 63.09 98 ARG A N 1
ATOM 733 C CA . ARG A 1 98 ? 13.749 -5.645 30.717 1.00 63.09 98 ARG A CA 1
ATOM 734 C C . ARG A 1 98 ? 13.300 -4.863 31.956 1.00 63.09 98 ARG A C 1
ATOM 736 O O . ARG A 1 98 ? 12.630 -3.834 31.811 1.00 63.09 98 ARG A O 1
ATOM 743 N N . PRO A 1 99 ? 13.590 -5.344 33.175 1.00 69.25 99 PRO A N 1
ATOM 744 C CA . PRO A 1 99 ? 13.314 -4.590 34.388 1.00 69.25 99 PRO A CA 1
ATOM 745 C C . PRO A 1 99 ? 14.108 -3.276 34.392 1.00 69.25 99 PRO A C 1
ATOM 747 O O . PRO A 1 99 ? 15.221 -3.205 33.879 1.00 69.25 99 PRO A O 1
ATOM 750 N N . PHE A 1 100 ? 13.539 -2.239 35.014 1.00 63.28 100 PHE A N 1
ATOM 751 C CA . PHE A 1 100 ? 14.112 -0.885 35.109 1.00 63.28 100 PHE A CA 1
ATOM 752 C C . PHE A 1 100 ? 15.577 -0.855 35.585 1.00 63.28 100 PHE A C 1
ATOM 754 O O . PHE A 1 100 ? 16.362 -0.001 35.183 1.00 63.28 100 PHE A O 1
ATOM 761 N N . GLU A 1 101 ? 15.953 -1.809 36.432 1.00 72.31 101 GLU A N 1
ATOM 762 C CA . GLU A 1 101 ? 17.301 -1.948 36.978 1.00 72.31 101 GLU A CA 1
ATOM 763 C C . GLU A 1 101 ? 18.335 -2.371 35.919 1.00 72.31 101 GLU A C 1
ATOM 765 O O . GLU A 1 101 ? 19.456 -1.865 35.917 1.00 72.31 101 GLU A O 1
ATOM 770 N N . GLU A 1 102 ? 17.938 -3.213 34.961 1.00 69.62 102 GLU A N 1
ATOM 771 C CA . GLU A 1 102 ? 18.791 -3.652 33.850 1.00 69.62 102 GLU A CA 1
ATOM 772 C C . GLU A 1 102 ? 19.025 -2.513 32.840 1.00 69.62 102 GLU A C 1
ATOM 774 O O . GLU A 1 102 ? 20.136 -2.343 32.341 1.00 69.62 102 GLU A O 1
ATOM 779 N N . ASP A 1 103 ? 18.012 -1.670 32.606 1.00 63.72 103 ASP A N 1
ATOM 780 C CA . ASP A 1 103 ? 18.113 -0.494 31.723 1.00 63.72 103 ASP A CA 1
ATOM 781 C C . ASP A 1 103 ? 19.018 0.606 32.315 1.00 63.72 103 ASP A C 1
ATOM 783 O O . ASP A 1 103 ? 19.702 1.340 31.596 1.00 63.72 103 ASP A O 1
ATOM 787 N N . ARG A 1 104 ? 19.070 0.702 33.651 1.00 67.69 104 ARG A N 1
ATOM 788 C CA . ARG A 1 104 ? 19.977 1.614 34.361 1.00 67.69 104 ARG A CA 1
ATOM 789 C C . ARG A 1 104 ? 21.421 1.114 34.350 1.00 67.69 104 ARG A C 1
ATOM 791 O O . ARG A 1 104 ? 22.331 1.931 34.237 1.00 67.69 104 ARG A O 1
ATOM 798 N N . ALA A 1 105 ? 21.627 -0.200 34.439 1.00 68.38 105 ALA A N 1
ATOM 799 C CA . ALA A 1 105 ? 22.952 -0.811 34.362 1.00 68.38 105 ALA A CA 1
ATOM 800 C C . ALA A 1 105 ? 23.574 -0.669 32.962 1.00 68.38 105 ALA A C 1
ATOM 802 O O . ALA A 1 105 ? 24.757 -0.360 32.859 1.00 68.38 105 ALA A O 1
ATOM 803 N N . ALA A 1 106 ? 22.776 -0.804 31.896 1.00 65.56 106 ALA A N 1
ATOM 804 C CA . ALA A 1 106 ? 23.246 -0.629 30.519 1.00 65.56 106 ALA A CA 1
ATOM 805 C C . ALA A 1 106 ? 23.744 0.800 30.226 1.00 65.56 106 ALA A C 1
ATOM 807 O O . ALA A 1 106 ? 24.727 0.971 29.519 1.00 65.56 106 ALA A O 1
ATOM 808 N N . ARG A 1 107 ? 23.115 1.832 30.811 1.00 62.22 107 ARG A N 1
ATOM 809 C CA . ARG A 1 107 ? 23.555 3.235 30.662 1.00 62.22 107 ARG A CA 1
ATOM 810 C C . ARG A 1 107 ? 24.767 3.613 31.518 1.00 62.22 107 ARG A C 1
ATOM 812 O O . ARG A 1 107 ? 25.347 4.668 31.294 1.00 62.22 107 ARG A O 1
ATOM 819 N N . ALA A 1 108 ? 25.111 2.808 32.522 1.00 59.53 108 ALA A N 1
ATOM 820 C CA . ALA A 1 108 ? 26.179 3.119 33.473 1.00 59.53 108 ALA A CA 1
ATOM 821 C C . ALA A 1 108 ? 27.554 2.551 33.068 1.00 59.53 108 ALA A C 1
ATOM 823 O O . ALA A 1 108 ? 28.529 2.811 33.768 1.00 59.53 108 ALA A O 1
ATOM 824 N N . GLY A 1 109 ? 27.628 1.768 31.983 1.00 57.25 109 GLY A N 1
ATOM 825 C CA . GLY A 1 109 ? 28.854 1.103 31.526 1.00 57.25 109 GLY A CA 1
ATOM 826 C C . GLY A 1 109 ? 29.693 1.874 30.502 1.00 57.25 109 GLY A C 1
ATOM 827 O O . GLY A 1 109 ? 30.869 1.560 30.358 1.00 57.25 109 GLY A O 1
ATOM 828 N N . ASP A 1 110 ? 29.138 2.887 29.833 1.00 58.50 110 ASP A N 1
ATOM 829 C CA . ASP A 1 110 ? 29.832 3.606 28.751 1.00 58.50 110 ASP A CA 1
ATOM 830 C C . ASP A 1 110 ? 30.482 4.894 29.273 1.00 58.50 110 ASP A C 1
ATOM 832 O O . ASP A 1 110 ? 30.112 6.011 28.909 1.00 58.50 110 ASP A O 1
ATOM 836 N N . GLY A 1 111 ? 31.425 4.725 30.200 1.00 57.50 111 GLY A N 1
ATOM 837 C CA . GLY A 1 111 ? 32.097 5.815 30.897 1.00 57.50 111 GLY A CA 1
ATOM 838 C C . GLY A 1 111 ? 33.615 5.696 30.907 1.00 57.50 111 GLY A C 1
ATOM 839 O O . GLY A 1 111 ? 34.166 5.575 31.993 1.00 57.50 111 GLY A O 1
ATOM 840 N N . ASP A 1 112 ? 34.258 5.789 29.738 1.00 54.88 112 ASP A N 1
ATOM 841 C CA . ASP A 1 112 ? 35.610 6.346 29.537 1.00 54.88 112 ASP A CA 1
ATOM 842 C C . ASP A 1 112 ? 36.062 6.270 28.064 1.00 54.88 112 ASP A C 1
ATOM 844 O O . ASP A 1 112 ? 36.537 5.259 27.557 1.00 54.88 112 ASP A O 1
ATOM 848 N N . GLY A 1 113 ? 35.945 7.398 27.364 1.00 48.34 113 GLY A N 1
ATOM 849 C CA . GLY A 1 113 ? 36.502 7.608 26.030 1.00 48.34 113 GLY A CA 1
ATOM 850 C C . GLY A 1 113 ? 36.971 9.048 25.908 1.00 48.34 113 GLY A C 1
ATOM 851 O O . GLY A 1 113 ? 36.260 9.893 25.376 1.00 48.34 113 GLY A O 1
ATOM 852 N N . ASP A 1 114 ? 38.130 9.305 26.501 1.00 56.09 114 ASP A N 1
ATOM 853 C CA . ASP A 1 114 ? 38.951 10.505 26.360 1.00 56.09 114 ASP A CA 1
ATOM 854 C C . ASP A 1 114 ? 39.158 10.859 24.877 1.00 56.09 114 ASP A C 1
ATOM 856 O O . ASP A 1 114 ? 39.849 10.146 24.150 1.00 56.09 114 ASP A O 1
ATOM 860 N N . TYR A 1 115 ? 38.535 11.950 24.429 1.00 55.78 115 TYR A N 1
ATOM 861 C CA . TYR A 1 115 ? 38.861 12.615 23.172 1.00 55.78 115 TYR A CA 1
ATOM 862 C C . TYR A 1 115 ? 38.873 14.125 23.424 1.00 55.78 115 TYR A C 1
ATOM 864 O O . TYR A 1 115 ? 37.833 14.783 23.440 1.00 55.78 115 TYR A O 1
ATOM 872 N N . ASP A 1 116 ? 40.070 14.664 23.644 1.00 51.84 116 ASP A N 1
ATOM 873 C CA . ASP A 1 116 ? 40.364 16.083 23.465 1.00 51.84 116 ASP A CA 1
ATOM 874 C C . ASP A 1 116 ? 40.027 16.487 22.014 1.00 51.84 116 ASP A C 1
ATOM 876 O O . ASP A 1 116 ? 40.713 16.068 21.079 1.00 51.84 116 ASP A O 1
ATOM 880 N N . GLU A 1 117 ? 39.007 17.329 21.810 1.00 50.47 117 GLU A N 1
ATOM 881 C CA . GLU A 1 117 ? 38.751 17.991 20.521 1.00 50.47 117 GLU A CA 1
ATOM 882 C C . GLU A 1 117 ? 38.717 19.525 20.695 1.00 50.47 117 GLU A C 1
ATOM 884 O O . GLU A 1 117 ? 37.980 20.041 21.544 1.00 50.47 117 GLU A O 1
ATOM 889 N N . PRO A 1 118 ? 39.536 20.288 19.941 1.00 46.81 118 PRO A N 1
ATOM 890 C CA . PRO A 1 118 ? 39.671 21.724 20.121 1.00 46.81 118 PRO A CA 1
ATOM 891 C C . PRO A 1 118 ? 38.655 22.503 19.272 1.00 46.81 118 PRO A C 1
ATOM 893 O O . PRO A 1 118 ? 38.687 22.410 18.056 1.00 46.81 118 PRO A O 1
ATOM 896 N N . GLY A 1 119 ? 37.861 23.354 19.931 1.00 38.56 119 GLY A N 1
ATOM 897 C CA . GLY A 1 119 ? 37.490 24.715 19.507 1.00 38.56 119 GLY A CA 1
ATOM 898 C C . GLY A 1 119 ? 36.724 24.970 18.192 1.00 38.56 119 GLY A C 1
ATOM 899 O O . GLY A 1 119 ? 37.044 24.437 17.140 1.00 38.56 119 GLY A O 1
ATOM 900 N N . SER A 1 120 ? 35.857 25.994 18.263 1.00 43.53 120 SER A N 1
ATOM 901 C CA . SER A 1 120 ? 35.306 26.834 17.170 1.00 43.53 120 SER A CA 1
ATOM 902 C C . SER A 1 120 ? 34.208 26.199 16.294 1.00 43.53 120 SER A C 1
ATOM 904 O O . SER A 1 120 ? 34.365 25.088 15.821 1.00 43.53 120 SER A O 1
ATOM 906 N N . AS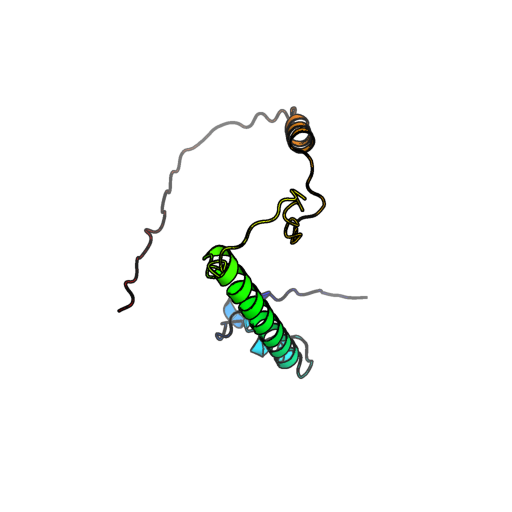P A 1 121 ? 33.048 26.794 16.002 1.00 40.78 121 ASP A N 1
ATOM 907 C CA . ASP A 1 121 ? 32.462 28.111 16.266 1.00 40.78 121 ASP A CA 1
ATOM 908 C C . ASP A 1 121 ? 30.928 28.008 16.170 1.00 40.78 121 ASP A C 1
ATOM 910 O O . ASP A 1 121 ? 30.369 27.097 15.560 1.00 40.78 121 ASP A O 1
ATOM 914 N N 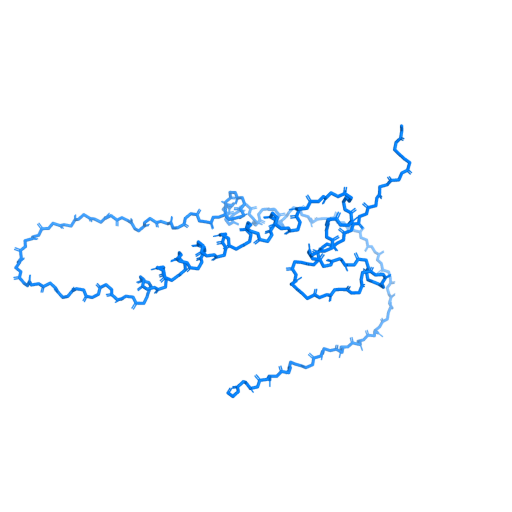. ALA A 1 122 ? 30.246 28.972 16.784 1.00 52.12 122 ALA A N 1
ATOM 915 C CA . ALA A 1 122 ? 28.800 29.120 16.779 1.00 52.12 122 ALA A CA 1
ATOM 916 C C . ALA A 1 122 ? 28.212 29.363 15.375 1.00 52.12 122 ALA A C 1
ATOM 918 O O . ALA A 1 122 ? 28.582 30.321 14.698 1.00 52.12 122 ALA A O 1
ATOM 919 N N . ALA A 1 123 ? 27.190 28.585 15.023 1.00 47.03 123 ALA A N 1
ATOM 920 C CA . ALA A 1 123 ? 26.131 28.987 14.103 1.00 47.03 123 ALA A CA 1
ATOM 921 C C . ALA A 1 123 ? 24.821 28.308 14.537 1.00 47.03 123 ALA A C 1
ATOM 923 O O . ALA A 1 123 ? 24.573 27.144 14.237 1.00 47.03 123 ALA A O 1
ATOM 924 N N . SER A 1 124 ? 24.009 29.033 15.311 1.00 53.44 124 SER A N 1
ATOM 925 C CA . SER A 1 124 ? 22.583 28.733 15.459 1.00 53.44 124 SER A CA 1
ATOM 926 C C . SER A 1 124 ? 21.895 29.094 14.147 1.00 53.44 124 SER A C 1
ATOM 928 O O . SER A 1 124 ? 21.742 30.279 13.867 1.00 53.44 124 SER A O 1
ATOM 930 N N . ASP A 1 125 ? 21.461 28.093 13.388 1.00 53.47 125 ASP A N 1
ATOM 931 C CA . ASP A 1 125 ? 20.337 28.230 12.458 1.00 53.47 125 ASP A CA 1
ATOM 932 C C . ASP A 1 125 ? 19.196 27.370 13.012 1.00 53.47 125 ASP A C 1
ATOM 934 O O . ASP A 1 125 ? 19.096 26.169 12.766 1.00 53.47 125 ASP A O 1
ATOM 938 N N . ASP A 1 126 ? 18.400 28.001 13.872 1.00 57.75 126 ASP A N 1
ATOM 939 C CA . ASP A 1 126 ? 17.145 27.477 14.403 1.00 57.75 126 ASP A CA 1
ATOM 940 C C . ASP A 1 126 ? 16.025 27.915 13.451 1.00 57.75 126 ASP A C 1
ATOM 942 O O . ASP A 1 126 ? 15.393 28.952 13.649 1.00 57.75 126 ASP A O 1
ATOM 946 N N .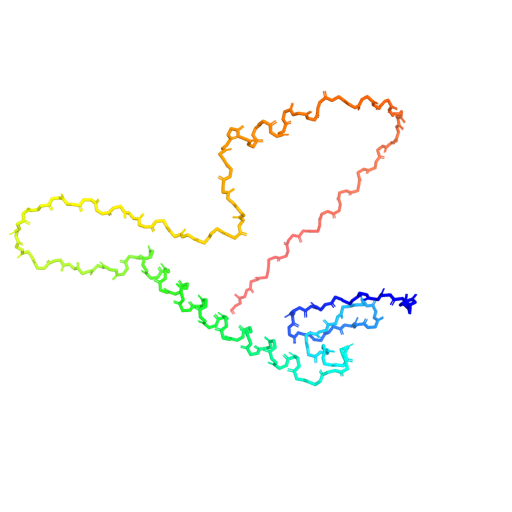 ASP A 1 127 ? 15.850 27.173 12.356 1.00 59.53 127 ASP A N 1
ATOM 947 C CA . ASP A 1 127 ? 14.738 27.353 11.417 1.00 59.53 127 ASP A CA 1
ATOM 948 C C . ASP A 1 127 ? 13.730 26.209 11.634 1.00 59.53 127 ASP A C 1
ATOM 950 O O . ASP A 1 127 ? 13.643 25.245 10.870 1.00 59.53 127 ASP A O 1
ATOM 954 N N . GLU A 1 128 ? 13.008 26.266 12.759 1.00 66.44 128 GLU A N 1
ATOM 955 C CA . GLU A 1 128 ? 11.911 25.345 13.074 1.00 66.44 128 GLU A CA 1
ATOM 956 C C . GLU A 1 128 ? 10.641 25.784 12.306 1.00 66.44 128 GLU A C 1
ATOM 958 O O . GLU A 1 128 ? 10.116 26.879 12.543 1.00 66.44 128 GLU A O 1
ATOM 963 N N . PRO A 1 129 ? 10.091 24.980 11.372 1.00 58.94 129 PRO A N 1
ATOM 964 C CA . PRO A 1 129 ? 8.898 25.379 10.634 1.00 58.94 129 PRO A CA 1
ATOM 965 C C . PRO A 1 129 ? 7.662 25.364 11.546 1.00 58.94 129 PRO A C 1
ATOM 967 O O . PRO A 1 129 ? 7.273 24.330 12.091 1.00 58.94 129 PRO A O 1
ATOM 970 N N . ALA A 1 130 ? 7.003 26.519 11.674 1.00 61.41 130 ALA A N 1
ATOM 971 C CA . ALA A 1 130 ? 5.822 26.686 12.517 1.00 61.41 130 ALA A CA 1
ATOM 972 C C . ALA A 1 130 ? 4.669 25.725 12.128 1.00 61.41 130 ALA A C 1
ATOM 974 O O . ALA A 1 130 ? 4.336 25.596 10.943 1.00 61.41 130 ALA A O 1
ATOM 975 N N . PRO A 1 131 ? 3.990 25.088 13.103 1.00 58.09 131 PRO A N 1
ATOM 976 C CA . PRO A 1 131 ? 2.907 24.150 12.827 1.00 58.09 131 PRO A CA 1
ATOM 977 C C . PRO A 1 131 ? 1.675 24.857 12.242 1.00 58.09 131 PRO A C 1
ATOM 979 O O . PRO A 1 131 ? 1.091 25.761 12.844 1.00 58.09 131 PRO A O 1
ATOM 982 N N . VAL A 1 132 ? 1.238 24.402 11.065 1.00 74.81 132 VAL A N 1
ATOM 983 C CA . VAL A 1 132 ? 0.021 24.883 10.398 1.00 74.81 132 VAL A CA 1
ATOM 984 C C . VAL A 1 132 ? -1.188 24.095 10.904 1.00 7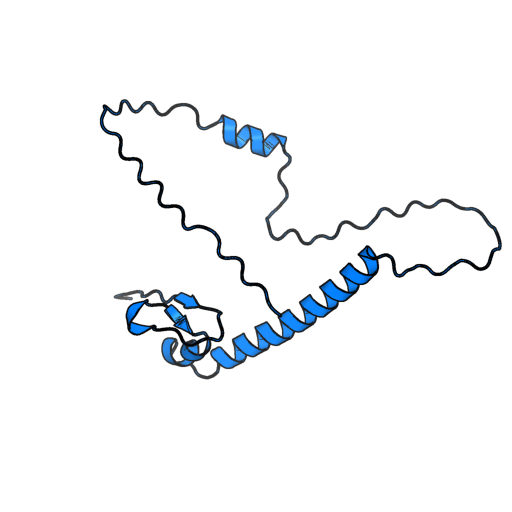4.81 132 VAL A C 1
ATOM 986 O O . VAL A 1 132 ? -1.338 22.907 10.624 1.00 74.81 132 VAL A O 1
ATOM 989 N N . PHE A 1 133 ? -2.101 24.765 11.608 1.00 67.38 133 PHE A N 1
ATOM 990 C CA . PHE A 1 133 ? -3.385 24.184 12.006 1.00 67.38 133 PHE A CA 1
ATOM 991 C C . PHE A 1 133 ? -4.432 24.404 10.907 1.00 67.38 133 PHE A C 1
ATOM 993 O O . PHE A 1 133 ? -4.962 25.505 10.750 1.00 67.38 133 PHE A O 1
ATOM 1000 N N . MET A 1 134 ? -4.776 23.353 10.159 1.00 64.81 134 MET A N 1
ATOM 1001 C CA . MET A 1 134 ? -5.938 23.382 9.268 1.00 64.81 134 MET A CA 1
ATOM 1002 C C . MET A 1 134 ? -7.218 23.077 10.055 1.00 64.81 134 MET A C 1
ATOM 1004 O O . MET A 1 134 ? -7.356 22.015 10.658 1.00 64.81 134 MET A O 1
ATOM 1008 N N . ARG A 1 135 ? -8.183 24.003 10.032 1.00 62.25 135 ARG A N 1
ATOM 1009 C CA . ARG A 1 135 ? -9.550 23.745 10.506 1.00 62.25 135 ARG A CA 1
ATOM 1010 C C . ARG A 1 135 ? -10.342 23.067 9.393 1.00 62.25 135 ARG A C 1
ATOM 1012 O O . ARG A 1 135 ? -10.628 23.696 8.377 1.00 62.25 135 ARG A O 1
ATOM 1019 N N . VAL A 1 136 ? -10.712 21.808 9.605 1.00 58.66 136 VAL A N 1
ATOM 1020 C CA . VAL A 1 136 ? -11.693 21.100 8.774 1.00 58.66 136 VAL A CA 1
ATOM 1021 C C . VAL A 1 136 ? -13.085 21.610 9.163 1.00 58.66 136 VAL A C 1
ATOM 1023 O O . VAL A 1 136 ? -13.414 21.644 10.349 1.00 58.66 136 VAL A O 1
ATOM 1026 N N . ARG A 1 137 ? -13.844 22.093 8.176 1.00 61.00 137 ARG A N 1
ATOM 1027 C CA . ARG A 1 137 ? -15.259 22.468 8.317 1.00 61.00 137 ARG A CA 1
ATOM 1028 C C . ARG A 1 137 ? -16.158 21.263 8.110 1.00 61.00 137 ARG A C 1
ATOM 1030 O O . ARG A 1 137 ? -15.785 20.413 7.275 1.00 61.00 137 ARG A O 1
#

Sequence (137 aa):
MVDAVEVAIVDGASRPCDHHASGVWALSEIDDLLESDGVASCIAELRRRFGQRVQQLLEAETLKALCFDRVPPPDTAVMTPEVTAPTRSRINLNGPARPFEEDRAARAGDGDGDYDEPGSDAASDDDEPAPVFMRVR

pLDDT: mean 70.6, std 17.69, range [38.56, 98.0]